Protein AF-A0A950F823-F1 (afdb_monomer)

Mean predicted aligned error: 13.65 Å

Solvent-accessible surface area (backbone atoms only — not comparable to full-atom values): 8788 Å² total; per-residue (Å²): 135,84,80,77,79,85,80,79,83,38,57,44,80,46,80,32,47,92,88,64,83,50,51,63,48,76,45,26,70,55,38,60,72,65,80,38,39,28,33,42,34,31,45,73,69,50,66,72,41,68,63,36,41,48,26,50,70,74,40,31,75,45,75,46,43,57,82,73,57,65,69,62,49,51,51,54,51,51,51,36,40,53,54,42,50,50,54,47,52,54,52,59,74,60,54,69,73,81,23,73,64,78,43,73,66,86,50,73,68,48,52,49,52,54,54,50,51,53,51,46,50,74,70,50,94,69,92,80,88,84,82,78,66,89,90,74,49,57,68,40,58,51,62,57,61,106

pLDDT: mean 82.67, std 14.52, range [34.41, 97.25]

Foldseek 3Di:
DDDDPPPDQQEEEAEDDPVPPDALLNCQVVLQVVNHAYEYEEAPCNCVDPSRVVSQVPRHQYYHHPVGDPVVVVVSRVVSSVVSVVVVVVVVVVPDPPDQLNDDDDDPVSVVLSVVLVCLLVVDDDDDDFDDDPPPCSVSSVSSND

Radius of gyration: 22.49 Å; Cα contacts (8 Å, |Δi|>4): 147; chains: 1; bounding box: 42×29×63 Å

Structure (mmCIF, N/CA/C/O backbone):
data_AF-A0A950F823-F1
#
_entry.id   AF-A0A950F823-F1
#
loop_
_atom_site.group_PDB
_atom_site.id
_atom_site.type_symbol
_atom_site.label_atom_id
_atom_site.label_alt_id
_atom_site.label_comp_id
_atom_site.label_asym_id
_atom_site.label_entity_id
_atom_site.label_seq_id
_atom_site.pdbx_PDB_ins_code
_atom_site.Cartn_x
_atom_site.Cartn_y
_atom_site.Cartn_z
_atom_site.occupancy
_atom_site.B_iso_or_equiv
_atom_site.auth_seq_id
_atom_site.auth_comp_id
_atom_site.auth_asym_id
_atom_site.auth_atom_id
_atom_site.pdbx_PDB_model_num
ATOM 1 N N . MET A 1 1 ? -23.334 15.100 -10.301 1.00 35.81 1 MET A N 1
ATOM 2 C CA . MET A 1 1 ? -21.987 14.500 -10.382 1.00 35.81 1 MET A CA 1
ATOM 3 C C . MET A 1 1 ? -22.032 13.215 -9.588 1.00 35.81 1 MET A C 1
ATOM 5 O O . MET A 1 1 ? -22.107 13.247 -8.369 1.00 35.81 1 MET A O 1
ATOM 9 N N . THR A 1 2 ? -22.208 12.121 -10.315 1.00 34.41 2 THR A N 1
ATOM 10 C CA . THR A 1 2 ? -22.506 10.773 -9.832 1.00 34.41 2 THR A CA 1
ATOM 11 C C . THR A 1 2 ? -21.370 10.231 -8.976 1.00 34.41 2 THR A C 1
ATOM 13 O O . THR A 1 2 ? -20.229 10.167 -9.428 1.00 34.41 2 THR A O 1
ATOM 16 N N . GLY A 1 3 ? -21.706 9.863 -7.739 1.00 36.16 3 GLY A N 1
ATOM 17 C CA . GLY A 1 3 ? -20.819 9.137 -6.845 1.00 36.16 3 GLY A CA 1
ATOM 18 C C . GLY A 1 3 ? -20.442 7.802 -7.472 1.00 36.16 3 GLY A C 1
ATOM 19 O O . GLY A 1 3 ? -21.312 6.991 -7.783 1.00 36.16 3 GLY A O 1
ATOM 20 N N . LEU A 1 4 ? -19.145 7.610 -7.687 1.00 41.28 4 LEU A N 1
ATOM 21 C CA . LEU A 1 4 ? -18.575 6.295 -7.927 1.00 41.28 4 LEU A CA 1
ATOM 22 C C . LEU A 1 4 ? -18.754 5.490 -6.638 1.00 41.28 4 LEU A C 1
ATOM 24 O O . LEU A 1 4 ? -18.226 5.848 -5.588 1.00 41.28 4 LEU A O 1
ATOM 28 N N . ASP A 1 5 ? -19.567 4.446 -6.729 1.00 35.22 5 ASP A N 1
ATOM 29 C CA . ASP A 1 5 ? -19.828 3.475 -5.674 1.00 35.22 5 ASP A CA 1
ATOM 30 C C . ASP A 1 5 ? -18.497 2.817 -5.256 1.00 35.22 5 ASP A C 1
ATOM 32 O O . ASP A 1 5 ? -17.882 2.071 -6.016 1.00 35.22 5 ASP A O 1
ATOM 36 N N . HIS A 1 6 ? -17.996 3.154 -4.064 1.00 46.88 6 HIS A N 1
ATOM 37 C CA . HIS A 1 6 ? -16.664 2.789 -3.554 1.00 46.88 6 HIS A CA 1
ATOM 38 C C . HIS A 1 6 ? -16.568 1.333 -3.053 1.00 46.88 6 HIS A C 1
ATOM 40 O O . HIS A 1 6 ? -15.785 1.014 -2.156 1.00 46.88 6 HIS A O 1
ATOM 46 N N . LYS A 1 7 ? -17.345 0.407 -3.619 1.00 51.09 7 LYS A N 1
ATOM 47 C CA . LYS A 1 7 ? -17.224 -1.018 -3.297 1.00 51.09 7 LYS A CA 1
ATOM 48 C C . LYS A 1 7 ? -16.133 -1.673 -4.146 1.00 51.09 7 LYS A C 1
ATOM 50 O O . LYS A 1 7 ? -16.358 -2.035 -5.293 1.00 51.09 7 LYS A O 1
ATOM 55 N N . GLY A 1 8 ? -14.964 -1.892 -3.540 1.00 58.38 8 GLY A N 1
ATOM 56 C CA . GLY A 1 8 ? -14.107 -3.037 -3.882 1.00 58.38 8 GLY A CA 1
ATOM 57 C C . GLY A 1 8 ? -12.782 -2.761 -4.594 1.00 58.38 8 GLY A C 1
ATOM 58 O O . GLY A 1 8 ? -12.013 -3.702 -4.782 1.00 58.38 8 GLY A O 1
ATOM 59 N N . CYS A 1 9 ? -12.467 -1.517 -4.962 1.00 67.56 9 CYS A N 1
ATOM 60 C CA . CYS A 1 9 ? -11.185 -1.218 -5.605 1.00 67.56 9 CYS A CA 1
ATOM 61 C C . CYS A 1 9 ? -10.135 -0.832 -4.555 1.00 67.56 9 CYS A C 1
ATOM 63 O O . CYS A 1 9 ? -10.069 0.317 -4.128 1.00 67.56 9 CYS A O 1
ATOM 65 N N . HIS A 1 10 ? -9.334 -1.806 -4.114 1.00 86.31 10 HIS A N 1
ATOM 66 C CA . HIS A 1 10 ? -8.292 -1.595 -3.097 1.00 86.31 10 HIS A CA 1
ATOM 67 C C . HIS A 1 10 ? -6.868 -1.604 -3.648 1.00 86.31 10 HIS A C 1
ATOM 69 O O . HIS A 1 10 ? -5.928 -1.296 -2.919 1.00 86.31 10 HIS A O 1
ATOM 75 N N . VAL A 1 11 ? -6.714 -1.971 -4.918 1.00 93.25 11 VAL A N 1
ATOM 76 C CA . VAL A 1 11 ? -5.427 -2.032 -5.606 1.00 93.25 11 VAL A CA 1
ATOM 77 C C . VAL A 1 11 ? -5.525 -1.191 -6.866 1.00 93.25 11 VAL A C 1
ATOM 79 O O . VAL A 1 11 ? -6.487 -1.326 -7.621 1.00 93.25 11 VAL A O 1
ATOM 82 N N . GLY A 1 12 ? -4.547 -0.318 -7.075 1.00 94.06 12 GLY A N 1
ATOM 83 C CA . GLY A 1 12 ? -4.424 0.503 -8.275 1.00 94.06 12 GLY A CA 1
ATOM 84 C C . GLY A 1 12 ? -3.128 0.188 -9.010 1.00 94.06 12 GLY A C 1
ATOM 85 O O . GLY A 1 12 ? -2.104 -0.064 -8.381 1.00 94.06 12 GLY A O 1
ATOM 86 N N . VAL A 1 13 ? -3.157 0.217 -10.341 1.00 94.69 13 VAL A N 1
ATOM 87 C CA . VAL A 1 13 ? -1.950 0.115 -11.172 1.00 94.69 13 VAL A CA 1
ATOM 88 C C . VAL A 1 13 ? -1.763 1.442 -11.894 1.00 94.69 13 VAL A C 1
ATOM 90 O O . VAL A 1 13 ? -2.665 1.889 -12.602 1.00 94.69 13 VAL A O 1
ATOM 93 N N . ALA A 1 14 ? -0.610 2.077 -11.699 1.00 93.94 14 ALA A N 1
ATOM 94 C CA . ALA A 1 14 ? -0.243 3.324 -12.357 1.00 93.94 14 ALA A CA 1
ATOM 95 C C . ALA A 1 14 ? 0.903 3.060 -13.334 1.00 93.94 14 ALA A C 1
ATOM 97 O O . ALA A 1 14 ? 1.951 2.550 -12.941 1.00 93.94 14 ALA A O 1
ATOM 98 N N . VAL A 1 15 ? 0.692 3.392 -14.607 1.00 93.00 15 VAL A N 1
ATOM 99 C CA . VAL A 1 15 ? 1.717 3.273 -15.647 1.00 93.00 15 VAL A CA 1
ATOM 100 C C . VAL A 1 15 ? 2.339 4.638 -15.868 1.00 93.00 15 VAL A C 1
ATOM 102 O O . VAL A 1 15 ? 1.640 5.605 -16.159 1.00 93.00 15 VAL A O 1
ATOM 105 N N . PHE A 1 16 ? 3.653 4.691 -15.736 1.00 91.19 16 PHE A N 1
ATOM 106 C CA . PHE A 1 16 ? 4.484 5.842 -16.012 1.00 91.19 16 PHE A CA 1
ATOM 107 C C . PHE A 1 16 ? 5.342 5.468 -17.213 1.00 91.19 16 PHE A C 1
ATOM 109 O O . PHE A 1 16 ? 6.153 4.548 -17.157 1.00 91.19 16 PHE A O 1
ATOM 116 N N . ASP A 1 17 ? 5.101 6.151 -18.318 1.00 81.94 17 ASP A N 1
ATOM 117 C CA . ASP A 1 17 ? 5.884 6.055 -19.542 1.00 81.94 17 ASP A CA 1
ATOM 118 C C . ASP A 1 17 ? 6.397 7.460 -19.862 1.00 81.94 17 ASP A C 1
ATOM 120 O O . ASP A 1 17 ? 5.790 8.453 -19.447 1.00 81.94 17 ASP A O 1
ATOM 124 N N . ASP A 1 18 ? 7.485 7.559 -20.615 1.00 76.25 18 ASP A N 1
ATOM 125 C CA . ASP A 1 18 ? 8.105 8.828 -21.001 1.00 76.25 18 ASP A CA 1
ATOM 126 C C . ASP A 1 18 ? 7.111 9.728 -21.763 1.00 76.25 18 ASP A C 1
ATOM 128 O O . ASP A 1 18 ? 7.196 10.955 -21.717 1.00 76.25 18 ASP A O 1
ATOM 132 N N . ALA A 1 19 ? 6.106 9.126 -22.408 1.00 74.88 19 ALA A N 1
ATOM 133 C CA . ALA A 1 19 ? 5.021 9.830 -23.084 1.00 74.88 19 ALA A CA 1
ATOM 134 C C . ALA A 1 19 ? 4.005 10.500 -22.136 1.00 74.88 19 ALA A C 1
ATOM 136 O O . ALA A 1 19 ? 3.335 11.452 -22.537 1.00 74.88 19 ALA A O 1
ATOM 137 N N . LEU A 1 20 ? 3.859 10.016 -20.898 1.00 67.75 20 LEU A N 1
ATOM 138 C CA . LEU A 1 20 ? 2.774 10.415 -19.993 1.00 67.75 20 LEU A CA 1
ATOM 139 C C . LEU A 1 20 ? 3.075 11.673 -19.165 1.00 67.75 20 LEU A C 1
ATOM 141 O O . LEU A 1 20 ? 2.185 12.128 -18.452 1.00 67.75 20 LEU A O 1
ATOM 145 N N . GLN A 1 21 ? 4.283 12.250 -19.265 1.00 72.06 21 GLN A N 1
ATOM 146 C CA . GLN A 1 21 ? 4.721 13.460 -18.533 1.00 72.06 21 GLN A CA 1
ATOM 147 C C . GLN A 1 21 ? 4.322 13.475 -17.044 1.00 72.06 21 GLN A C 1
ATOM 149 O O . GLN A 1 21 ? 4.073 14.526 -16.461 1.00 72.06 21 GLN A O 1
ATOM 154 N N . CYS A 1 22 ? 4.225 12.301 -16.429 1.00 79.00 22 CYS A N 1
ATOM 155 C CA . CYS A 1 22 ? 3.872 12.139 -15.034 1.00 79.00 22 CYS A CA 1
ATOM 156 C C . CYS A 1 22 ? 4.851 11.134 -14.453 1.00 79.00 22 CYS A C 1
ATOM 158 O O . CYS A 1 22 ? 5.019 10.036 -14.983 1.00 79.00 22 CYS A O 1
ATOM 160 N N . SER A 1 23 ? 5.535 11.537 -13.393 1.00 86.31 23 SER A N 1
ATOM 161 C CA . SER A 1 23 ? 6.502 10.706 -12.693 1.00 86.31 23 SER A CA 1
ATOM 162 C C . SER A 1 23 ? 5.869 10.041 -11.467 1.00 86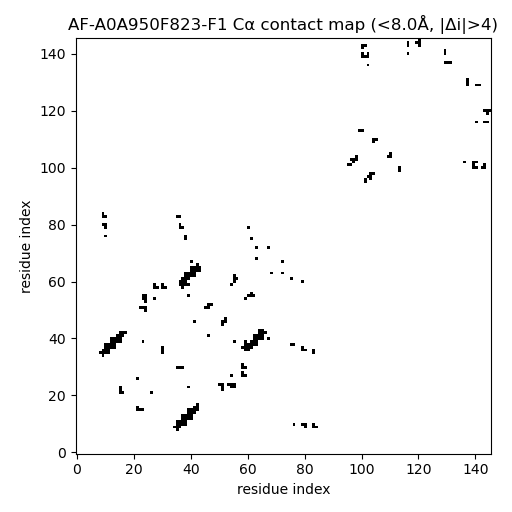.31 23 SER A C 1
ATOM 164 O O . SER A 1 23 ? 4.943 10.589 -10.857 1.00 86.31 23 SER A O 1
ATOM 166 N N . PRO A 1 24 ? 6.417 8.901 -11.009 1.00 89.88 24 PRO A N 1
ATOM 167 C CA . PRO A 1 24 ? 5.964 8.267 -9.774 1.00 89.88 24 PRO A CA 1
ATOM 168 C C . PRO A 1 24 ? 6.004 9.193 -8.551 1.00 89.88 24 PRO A C 1
ATOM 170 O O . PRO A 1 24 ? 5.194 9.040 -7.637 1.00 89.88 24 PRO A O 1
ATOM 173 N N . ASN A 1 25 ? 6.930 10.156 -8.523 1.00 89.75 25 ASN A N 1
ATOM 174 C CA . ASN A 1 25 ? 7.062 11.111 -7.425 1.00 89.75 25 ASN A CA 1
ATOM 175 C C . ASN A 1 25 ? 5.921 12.141 -7.402 1.00 89.75 25 ASN A C 1
ATOM 177 O O . ASN A 1 25 ? 5.402 12.462 -6.337 1.00 89.75 25 ASN A O 1
ATOM 181 N N . GLU A 1 26 ? 5.475 12.620 -8.564 1.00 89.25 26 GLU A N 1
ATOM 182 C CA . GLU A 1 26 ? 4.328 13.535 -8.652 1.00 89.25 26 GLU A CA 1
ATOM 183 C C . GLU A 1 26 ? 3.021 12.843 -8.245 1.00 89.25 26 GLU A C 1
ATOM 185 O O . GLU A 1 26 ? 2.161 13.453 -7.609 1.00 89.25 26 GLU A O 1
ATOM 190 N N . PHE A 1 27 ? 2.892 11.548 -8.547 1.00 90.12 27 PHE A N 1
ATOM 191 C CA . PHE A 1 27 ? 1.717 10.757 -8.180 1.00 90.12 27 PHE A CA 1
ATOM 192 C C . PHE A 1 27 ? 1.727 10.266 -6.721 1.00 90.12 27 PHE A C 1
ATOM 194 O O . PHE A 1 27 ? 0.669 9.951 -6.174 1.00 90.12 27 PHE A O 1
ATOM 201 N N . ALA A 1 28 ? 2.882 10.248 -6.047 1.00 88.31 28 ALA A N 1
ATOM 202 C CA . ALA A 1 28 ? 3.031 9.708 -4.691 1.00 88.31 28 ALA A CA 1
ATOM 203 C C . ALA A 1 28 ? 2.024 10.301 -3.685 1.00 88.31 28 ALA A C 1
ATOM 205 O O . ALA A 1 28 ? 1.406 9.572 -2.909 1.00 88.31 28 ALA A O 1
ATOM 206 N N . GLY A 1 29 ? 1.776 11.614 -3.755 1.00 86.88 29 GLY A N 1
ATOM 207 C CA . GLY A 1 29 ? 0.814 12.280 -2.873 1.00 86.88 29 GLY A CA 1
ATOM 208 C C . GLY A 1 29 ? -0.646 11.873 -3.112 1.00 86.88 29 GLY A C 1
ATOM 209 O O . GLY A 1 29 ? -1.462 11.952 -2.192 1.00 86.88 29 GLY A O 1
ATOM 210 N N . VAL A 1 30 ? -0.991 11.438 -4.327 1.00 86.75 30 VAL A N 1
ATOM 211 C CA . VAL A 1 30 ? -2.308 10.865 -4.649 1.00 86.75 30 VAL A CA 1
ATOM 212 C C . VAL A 1 30 ? -2.382 9.428 -4.143 1.00 86.75 30 VAL A C 1
ATOM 214 O O . VAL A 1 30 ? -3.366 9.063 -3.496 1.00 86.75 30 VAL A O 1
ATOM 217 N N . ALA A 1 31 ? -1.325 8.641 -4.372 1.00 87.25 31 ALA A N 1
ATOM 218 C CA . ALA A 1 31 ? -1.238 7.256 -3.924 1.00 87.25 31 ALA A CA 1
ATOM 219 C C . ALA A 1 31 ? -1.451 7.139 -2.406 1.00 87.25 31 ALA A C 1
ATOM 221 O O . ALA A 1 31 ? -2.329 6.399 -1.960 1.00 87.25 31 ALA A O 1
ATOM 222 N N . GLU A 1 32 ? -0.754 7.954 -1.614 1.00 85.00 32 GLU A N 1
ATOM 223 C CA . GLU A 1 32 ? -0.845 7.943 -0.147 1.00 85.00 32 GLU A CA 1
ATOM 224 C C . GLU A 1 32 ? -2.240 8.299 0.381 1.00 85.00 32 GLU A C 1
ATOM 226 O O . GLU A 1 32 ? -2.733 7.683 1.327 1.00 85.00 32 GLU A O 1
ATOM 231 N N . LYS A 1 33 ? -2.906 9.278 -0.239 1.00 83.69 33 LYS A N 1
ATOM 232 C CA . LYS A 1 33 ? -4.228 9.754 0.204 1.00 83.69 33 LYS A CA 1
ATOM 233 C C . LYS A 1 33 ? -5.371 8.836 -0.214 1.00 83.69 33 LYS A C 1
ATOM 235 O O . LYS A 1 33 ? -6.452 8.927 0.359 1.00 83.69 33 LYS A O 1
ATOM 240 N N . SER A 1 34 ? -5.146 7.972 -1.200 1.00 84.38 34 SER A N 1
ATOM 241 C CA . SER A 1 34 ? -6.187 7.099 -1.748 1.00 84.38 34 SER A CA 1
ATOM 242 C C . SER A 1 34 ? -6.614 5.974 -0.799 1.00 84.38 34 SER A C 1
ATOM 244 O O . SER A 1 34 ? -7.700 5.426 -0.954 1.00 84.38 34 SER A O 1
ATOM 246 N N . GLY A 1 35 ? -5.763 5.592 0.162 1.00 81.69 35 GLY A N 1
ATOM 247 C CA . GLY A 1 35 ? -5.990 4.407 0.996 1.00 81.69 35 GLY A CA 1
ATOM 248 C C . GLY A 1 35 ? -5.919 3.073 0.236 1.00 81.69 35 GLY A C 1
ATOM 249 O O . GLY A 1 35 ? -6.192 2.032 0.833 1.00 81.69 35 GLY A O 1
ATOM 250 N N . MET A 1 36 ? -5.544 3.099 -1.047 1.00 89.75 36 MET A N 1
ATOM 251 C CA . MET A 1 36 ? -5.343 1.934 -1.906 1.00 89.75 36 MET A CA 1
ATOM 252 C C . MET A 1 36 ? -3.871 1.509 -1.906 1.00 89.75 36 MET A C 1
ATOM 254 O O . MET A 1 36 ? -2.971 2.317 -1.682 1.00 89.75 36 MET A O 1
ATOM 258 N N . GLU A 1 37 ? -3.621 0.238 -2.201 1.00 94.12 37 GLU A N 1
ATOM 259 C CA . GLU A 1 37 ? -2.279 -0.277 -2.463 1.00 94.12 37 GLU A CA 1
ATOM 260 C C . GLU A 1 37 ? -1.946 -0.045 -3.947 1.00 94.12 37 GLU A C 1
ATOM 262 O O . GLU A 1 37 ? -2.582 -0.617 -4.834 1.00 94.12 37 GLU A O 1
ATOM 267 N N . TRP A 1 38 ? -0.976 0.824 -4.239 1.00 96.38 38 TRP A N 1
ATOM 268 C CA . TRP A 1 38 ? -0.600 1.163 -5.616 1.00 96.38 38 TRP A CA 1
ATOM 269 C C . TRP A 1 38 ? 0.591 0.351 -6.109 1.00 96.38 38 TRP A C 1
ATOM 271 O O . TRP A 1 38 ? 1.581 0.204 -5.399 1.00 96.38 38 TRP A O 1
ATOM 281 N N . ILE A 1 39 ? 0.525 -0.117 -7.352 1.00 97.19 39 ILE A N 1
ATOM 282 C CA . ILE A 1 39 ? 1.635 -0.756 -8.060 1.00 97.19 39 ILE A CA 1
ATOM 283 C C . ILE A 1 39 ? 2.058 0.160 -9.207 1.00 97.19 39 ILE A C 1
ATOM 285 O O . ILE A 1 39 ? 1.233 0.532 -10.044 1.00 97.19 39 ILE A O 1
ATOM 289 N N . ALA A 1 40 ? 3.335 0.530 -9.245 1.00 96.31 40 ALA A N 1
ATOM 290 C CA . ALA A 1 40 ? 3.884 1.358 -10.314 1.00 96.31 40 ALA A CA 1
ATOM 291 C C . ALA A 1 40 ? 4.419 0.496 -11.463 1.00 96.31 40 ALA A C 1
ATOM 293 O O . ALA A 1 40 ? 5.070 -0.522 -11.245 1.00 96.31 40 ALA A O 1
ATOM 294 N N . ILE A 1 41 ? 4.212 0.934 -12.697 1.00 95.88 41 ILE A N 1
ATOM 295 C CA . ILE A 1 41 ? 4.871 0.388 -13.882 1.00 95.88 41 ILE A CA 1
ATOM 296 C C . ILE A 1 41 ? 5.696 1.519 -14.479 1.00 95.88 41 ILE A C 1
ATOM 298 O O . ILE A 1 41 ? 5.147 2.575 -14.763 1.00 95.88 41 ILE A O 1
ATOM 302 N N . ILE A 1 42 ? 7.003 1.325 -14.617 1.00 94.38 42 ILE A N 1
ATOM 303 C CA . ILE A 1 42 ? 7.956 2.371 -15.013 1.00 94.38 42 ILE A CA 1
ATOM 304 C C . ILE A 1 42 ? 8.845 1.906 -16.174 1.00 94.38 42 ILE A C 1
ATOM 306 O O . ILE A 1 42 ? 8.983 0.702 -16.401 1.00 94.38 42 ILE A O 1
AT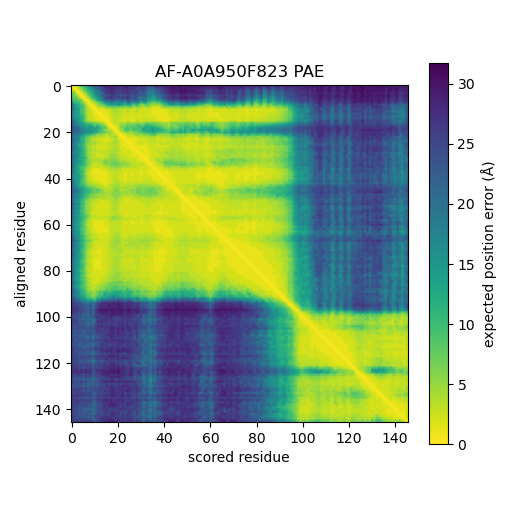OM 310 N N . PRO A 1 43 ? 9.538 2.802 -16.888 1.00 91.88 43 PRO A N 1
ATOM 311 C CA . PRO A 1 43 ? 10.575 2.394 -17.827 1.00 91.88 43 PRO A CA 1
ATOM 312 C C . PRO A 1 43 ? 11.776 1.783 -17.072 1.00 91.88 43 PRO A C 1
ATOM 314 O O . PRO A 1 43 ? 12.037 2.170 -15.928 1.00 91.88 43 PRO A O 1
ATOM 317 N N . PRO A 1 44 ? 12.583 0.892 -17.686 1.00 89.62 44 PRO A N 1
ATOM 318 C CA . PRO A 1 44 ? 13.746 0.263 -17.039 1.00 89.62 44 PRO A CA 1
ATOM 319 C C . PRO A 1 44 ? 14.749 1.237 -16.414 1.00 89.62 44 PRO A C 1
ATOM 321 O O . PRO A 1 44 ? 15.438 0.915 -15.447 1.00 89.62 44 PRO A O 1
ATOM 324 N N . HIS A 1 45 ? 14.858 2.436 -16.982 1.00 87.12 45 HIS A N 1
ATOM 325 C CA . HIS A 1 45 ? 15.770 3.467 -16.507 1.00 87.12 45 HIS A CA 1
ATOM 326 C C . HIS A 1 45 ? 15.157 4.348 -15.404 1.00 87.12 45 HIS A C 1
ATOM 328 O O . HIS A 1 45 ? 15.911 4.994 -14.677 1.00 87.12 45 HIS A O 1
ATOM 334 N N . GLY A 1 46 ? 13.830 4.340 -15.226 1.00 83.38 46 GLY A N 1
ATOM 335 C CA . GLY A 1 46 ? 13.122 5.201 -14.273 1.00 83.38 46 GLY A CA 1
ATOM 336 C C . GLY A 1 46 ? 13.521 4.956 -12.815 1.00 83.38 46 GLY A C 1
ATOM 337 O O . GLY A 1 46 ? 13.620 5.894 -12.032 1.00 83.38 46 GLY A O 1
ATOM 338 N N . ALA A 1 47 ? 13.869 3.716 -12.456 1.00 82.25 47 ALA A N 1
ATOM 339 C CA . ALA A 1 47 ? 14.314 3.371 -11.102 1.00 82.25 47 ALA A CA 1
ATOM 340 C C . ALA A 1 47 ? 15.703 3.932 -10.734 1.00 82.25 47 ALA A C 1
ATOM 342 O O . ALA A 1 47 ? 16.094 3.876 -9.569 1.00 82.25 47 ALA A O 1
ATOM 343 N N . ARG A 1 48 ? 16.474 4.447 -11.705 1.00 87.88 48 ARG A N 1
ATOM 344 C CA . ARG A 1 48 ? 17.803 5.034 -11.451 1.00 87.88 48 ARG A CA 1
ATOM 345 C C . ARG A 1 48 ? 17.718 6.441 -10.871 1.00 87.88 48 ARG A C 1
ATOM 347 O O . ARG A 1 48 ? 18.670 6.886 -10.231 1.00 87.88 48 ARG A O 1
ATOM 354 N N . ASP A 1 49 ? 16.608 7.138 -11.098 1.00 90.25 49 ASP A N 1
ATOM 355 C CA . ASP A 1 49 ? 16.371 8.439 -10.493 1.00 90.25 49 ASP A CA 1
ATOM 356 C C . ASP A 1 49 ? 16.099 8.288 -8.989 1.00 90.25 49 ASP A C 1
ATOM 358 O O . ASP A 1 49 ? 15.273 7.486 -8.550 1.00 90.25 49 ASP A O 1
ATOM 362 N N . ARG A 1 50 ? 16.800 9.081 -8.176 1.00 91.50 50 ARG A N 1
ATOM 363 C CA . ARG A 1 50 ? 16.758 8.951 -6.715 1.00 91.50 50 ARG A CA 1
ATOM 364 C C . ARG A 1 50 ? 15.416 9.392 -6.135 1.00 91.50 50 ARG A C 1
ATOM 366 O O . ARG A 1 50 ? 14.986 8.827 -5.129 1.00 91.50 50 ARG A O 1
ATOM 373 N N . ALA A 1 51 ? 14.773 10.396 -6.731 1.00 90.81 51 ALA A N 1
ATOM 374 C CA . ALA A 1 51 ? 13.460 10.852 -6.284 1.00 90.81 51 ALA A CA 1
ATOM 375 C C . ALA A 1 51 ? 12.395 9.789 -6.581 1.00 90.81 51 ALA A C 1
ATOM 377 O O . ALA A 1 51 ? 11.610 9.436 -5.703 1.00 90.81 51 ALA A O 1
ATOM 378 N N . THR A 1 52 ? 12.453 9.198 -7.771 1.00 92.19 52 THR A N 1
ATOM 379 C CA . THR A 1 52 ? 11.609 8.081 -8.194 1.00 92.19 52 THR A CA 1
ATOM 380 C C . THR A 1 52 ? 11.815 6.861 -7.307 1.00 92.19 52 THR A C 1
ATOM 382 O O . THR A 1 52 ? 10.852 6.364 -6.734 1.00 92.19 52 THR A O 1
ATOM 385 N N . ALA A 1 53 ? 13.057 6.420 -7.091 1.00 92.12 53 ALA A N 1
ATOM 386 C CA . ALA A 1 53 ? 13.356 5.290 -6.210 1.00 92.12 53 ALA A CA 1
ATOM 387 C C . ALA A 1 53 ? 12.826 5.498 -4.781 1.00 92.12 53 ALA A C 1
ATOM 389 O O . ALA A 1 53 ? 12.356 4.554 -4.146 1.00 92.12 53 ALA A O 1
ATOM 390 N N . ARG A 1 54 ? 12.874 6.740 -4.278 1.00 93.38 54 ARG A N 1
ATOM 391 C CA . ARG A 1 54 ? 12.304 7.093 -2.975 1.00 93.38 54 ARG A CA 1
ATOM 392 C C . ARG A 1 54 ? 10.781 7.009 -2.977 1.00 93.38 54 ARG A C 1
ATOM 394 O O . ARG A 1 54 ? 10.231 6.433 -2.051 1.00 93.38 54 ARG A O 1
ATOM 401 N N . ALA A 1 55 ? 10.120 7.548 -3.998 1.00 93.44 55 ALA A N 1
ATOM 402 C CA . ALA A 1 55 ? 8.667 7.480 -4.116 1.00 93.44 55 ALA A CA 1
ATOM 403 C C . ALA A 1 55 ? 8.183 6.025 -4.197 1.00 93.44 55 ALA A C 1
ATOM 405 O O . ALA A 1 55 ? 7.283 5.640 -3.457 1.00 93.44 55 ALA A O 1
ATOM 406 N N . LEU A 1 56 ? 8.829 5.202 -5.031 1.00 94.06 56 LEU A N 1
ATOM 407 C CA . LEU A 1 56 ? 8.516 3.778 -5.188 1.00 94.06 56 LEU A CA 1
ATOM 408 C C . LEU A 1 56 ? 8.611 3.006 -3.869 1.00 94.06 56 LEU A C 1
ATOM 410 O O . LEU A 1 56 ? 7.793 2.127 -3.629 1.00 94.06 56 LEU A O 1
ATOM 414 N N . SER A 1 57 ? 9.577 3.334 -3.006 1.00 92.12 57 SER A N 1
ATOM 415 C CA . SER A 1 57 ? 9.740 2.648 -1.721 1.00 92.12 57 SER A CA 1
ATOM 416 C C . SER A 1 57 ? 8.831 3.173 -0.609 1.00 92.12 57 SER A C 1
ATOM 418 O O . SER A 1 57 ? 8.526 2.418 0.313 1.00 92.12 57 SER A O 1
ATOM 420 N N . SER A 1 58 ? 8.408 4.441 -0.658 1.00 91.06 58 SER A N 1
ATOM 421 C CA . SER A 1 58 ? 7.573 5.043 0.391 1.00 91.06 58 SER A CA 1
ATOM 422 C C . SER A 1 58 ? 6.075 4.967 0.124 1.00 91.06 58 SER A C 1
ATOM 424 O O . SER A 1 58 ? 5.300 4.898 1.075 1.00 91.06 58 SER A O 1
ATOM 426 N N . SER A 1 59 ? 5.667 5.019 -1.143 1.00 92.44 59 SER A N 1
ATOM 427 C CA . SER A 1 59 ? 4.287 5.363 -1.515 1.00 92.44 59 SER A CA 1
ATOM 428 C C . SER A 1 59 ? 3.608 4.298 -2.385 1.00 92.44 59 SER A C 1
ATOM 430 O O . SER A 1 59 ? 2.414 4.407 -2.656 1.00 92.44 59 SER A O 1
ATOM 432 N N . TYR A 1 60 ? 4.339 3.255 -2.792 1.00 95.75 60 TYR A N 1
ATOM 433 C CA . TYR A 1 60 ? 3.832 2.146 -3.603 1.00 95.75 60 TYR A CA 1
ATOM 434 C C . TYR A 1 60 ? 4.058 0.809 -2.892 1.00 95.75 60 TYR A C 1
ATOM 436 O O . TYR A 1 60 ? 4.988 0.645 -2.105 1.00 95.75 60 TYR A O 1
ATOM 444 N N . PHE A 1 61 ? 3.184 -0.153 -3.173 1.00 95.69 61 PHE A N 1
ATOM 445 C CA . PHE A 1 61 ? 3.277 -1.522 -2.675 1.00 95.69 61 PHE A CA 1
ATOM 446 C C . PHE A 1 61 ? 4.378 -2.315 -3.391 1.00 95.69 61 PHE A C 1
ATOM 448 O O . PHE A 1 61 ? 5.131 -3.046 -2.753 1.00 95.69 61 PHE A O 1
ATOM 455 N N . ASP A 1 62 ? 4.457 -2.175 -4.714 1.00 96.19 62 ASP A N 1
ATOM 456 C CA . ASP A 1 62 ? 5.460 -2.817 -5.566 1.00 96.19 62 ASP A CA 1
ATOM 457 C C . ASP A 1 62 ? 5.627 -2.009 -6.863 1.00 96.19 62 ASP A C 1
ATOM 459 O O . ASP A 1 62 ? 4.824 -1.121 -7.172 1.00 96.19 62 ASP A O 1
ATOM 463 N N . TYR A 1 63 ? 6.654 -2.325 -7.647 1.00 96.19 63 TYR A N 1
ATOM 464 C CA . TYR A 1 63 ? 6.851 -1.755 -8.971 1.00 96.19 63 TYR A CA 1
ATOM 465 C C . TYR A 1 63 ? 7.341 -2.785 -9.991 1.00 96.19 63 TYR A C 1
ATOM 467 O O . TYR A 1 63 ? 7.985 -3.784 -9.662 1.00 96.19 63 TYR A O 1
ATOM 475 N N . HIS A 1 64 ? 7.049 -2.519 -11.260 1.00 96.38 64 HIS A N 1
ATOM 476 C CA . HIS A 1 64 ? 7.464 -3.307 -12.418 1.00 96.38 64 HIS A CA 1
ATOM 477 C C . HIS A 1 64 ? 8.095 -2.406 -13.465 1.00 96.38 64 HIS A C 1
ATOM 479 O O . HIS A 1 64 ? 7.766 -1.226 -13.565 1.00 96.38 64 HIS A O 1
ATOM 485 N N . THR A 1 65 ? 8.994 -2.964 -14.264 1.00 94.44 65 THR A N 1
ATOM 486 C CA . THR A 1 65 ? 9.566 -2.264 -15.414 1.00 94.44 65 THR A CA 1
ATOM 487 C C . THR A 1 65 ? 8.873 -2.690 -16.701 1.00 94.44 65 THR A C 1
ATOM 489 O O . THR A 1 65 ? 8.472 -3.843 -16.824 1.00 94.44 65 THR A O 1
ATOM 492 N N . LEU A 1 66 ? 8.775 -1.792 -17.677 1.00 92.06 66 LEU A N 1
ATOM 493 C CA . LEU A 1 66 ? 8.398 -2.129 -19.049 1.00 92.06 66 LEU A CA 1
ATOM 494 C C . LEU A 1 66 ? 9.544 -2.884 -19.761 1.00 92.06 66 LEU A C 1
ATOM 496 O O . LEU A 1 66 ? 10.701 -2.507 -19.580 1.00 92.06 66 LEU A O 1
ATOM 500 N N . PRO A 1 67 ? 9.261 -3.889 -20.611 1.00 94.00 67 PRO A N 1
ATOM 501 C CA . PRO A 1 67 ? 7.960 -4.526 -20.804 1.00 94.00 67 PRO A CA 1
ATOM 502 C C . PRO A 1 67 ? 7.545 -5.331 -19.564 1.00 94.00 67 PRO A C 1
ATOM 504 O O . PRO A 1 67 ? 8.374 -5.958 -18.910 1.00 94.00 67 PRO A O 1
ATOM 507 N N . VAL A 1 68 ? 6.250 -5.305 -19.254 1.00 94.94 68 VAL A N 1
ATOM 508 C CA . VAL A 1 68 ? 5.699 -5.935 -18.048 1.00 94.94 68 VAL A CA 1
ATOM 509 C C . VAL A 1 68 ? 5.701 -7.453 -18.176 1.00 94.94 68 VAL A C 1
ATOM 511 O O . VAL A 1 68 ? 5.198 -8.002 -19.155 1.00 94.94 68 VAL A O 1
ATOM 514 N N . ASP A 1 69 ? 6.183 -8.120 -17.131 1.00 96.62 69 ASP A N 1
ATOM 515 C CA . ASP A 1 69 ? 5.907 -9.532 -16.886 1.00 96.62 69 ASP A CA 1
ATOM 516 C C . ASP A 1 69 ? 4.498 -9.668 -16.286 1.00 96.62 69 ASP A C 1
ATOM 518 O O . ASP A 1 69 ? 4.236 -9.239 -15.157 1.00 96.62 69 ASP A O 1
ATOM 522 N N . ALA A 1 70 ? 3.577 -10.240 -17.063 1.00 95.31 70 ALA A N 1
ATOM 523 C CA . ALA A 1 70 ? 2.182 -10.383 -16.665 1.00 95.31 70 ALA A CA 1
ATOM 524 C C . ALA A 1 70 ? 2.003 -11.298 -15.443 1.00 95.31 70 ALA A C 1
ATOM 526 O O . ALA A 1 70 ? 1.158 -11.013 -14.595 1.00 95.31 70 ALA A O 1
ATOM 527 N N . GLU A 1 71 ? 2.793 -12.367 -15.322 1.00 97.25 71 GLU A N 1
ATOM 528 C CA . GLU A 1 71 ? 2.693 -13.306 -14.202 1.00 97.25 71 GLU A CA 1
ATOM 529 C C . GLU A 1 71 ? 3.183 -12.644 -12.913 1.00 97.25 71 GLU A C 1
ATOM 531 O O . GLU A 1 71 ? 2.489 -12.665 -11.890 1.00 97.25 71 GLU A O 1
ATOM 536 N N . ARG A 1 72 ? 4.323 -11.943 -12.984 1.00 97.00 72 ARG A N 1
ATOM 537 C CA . ARG A 1 72 ? 4.841 -11.164 -11.854 1.00 97.00 72 ARG A CA 1
ATOM 538 C C . ARG A 1 72 ? 3.851 -10.074 -11.440 1.00 97.00 72 ARG A C 1
ATOM 540 O O . ARG A 1 72 ? 3.643 -9.867 -10.246 1.00 97.00 72 ARG A O 1
ATOM 547 N N . LEU A 1 73 ? 3.240 -9.371 -12.397 1.00 96.69 73 LEU A N 1
ATOM 548 C CA . LEU A 1 73 ? 2.264 -8.320 -12.100 1.00 96.69 73 LEU A CA 1
ATOM 549 C C . LEU A 1 73 ? 1.022 -8.886 -11.407 1.00 96.69 73 LEU A C 1
ATOM 551 O O . LEU A 1 73 ? 0.581 -8.326 -10.404 1.00 96.69 73 LEU A O 1
ATOM 555 N N . LEU A 1 74 ? 0.479 -10.002 -11.899 1.00 96.06 74 LEU A N 1
ATOM 556 C CA . LEU A 1 74 ? -0.668 -10.669 -11.279 1.00 96.06 74 LEU A CA 1
ATOM 557 C C . LEU A 1 74 ? -0.361 -11.103 -9.841 1.00 96.06 74 LEU A C 1
ATOM 559 O O . LEU A 1 74 ? -1.207 -10.930 -8.962 1.00 96.06 74 LEU A O 1
ATOM 563 N N . TYR A 1 75 ? 0.853 -11.590 -9.578 1.00 97.25 75 TYR A N 1
ATOM 564 C CA . TYR A 1 75 ? 1.300 -11.920 -8.225 1.00 97.25 75 TYR A CA 1
ATOM 565 C C . TYR A 1 75 ? 1.324 -10.689 -7.308 1.00 97.25 75 TYR A C 1
ATOM 567 O O . TYR A 1 75 ? 0.736 -10.713 -6.223 1.00 97.25 75 TYR A O 1
ATOM 575 N N . SER A 1 76 ? 1.923 -9.581 -7.759 1.00 97.19 76 SER A N 1
ATOM 576 C CA . SER A 1 76 ? 1.946 -8.322 -7.002 1.00 97.19 76 SER A CA 1
ATOM 577 C C . SER A 1 76 ? 0.535 -7.795 -6.726 1.00 97.19 76 SER A C 1
ATOM 579 O O . SER A 1 76 ? 0.245 -7.385 -5.602 1.00 97.19 76 SER A O 1
ATOM 581 N N . VAL A 1 77 ? -0.367 -7.851 -7.714 1.00 95.88 77 VAL A N 1
ATOM 582 C CA . VAL A 1 77 ? -1.777 -7.448 -7.566 1.00 95.88 77 VAL A CA 1
ATOM 583 C C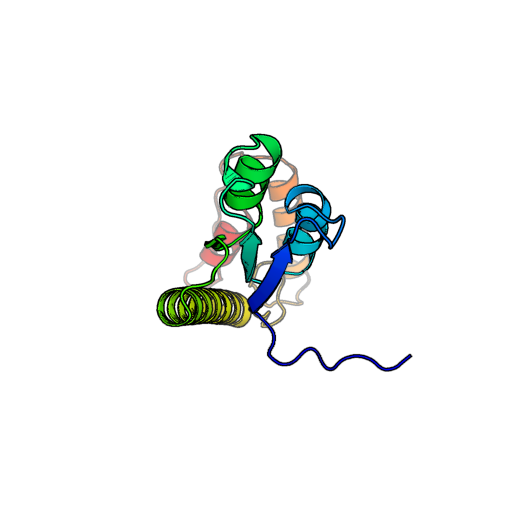 . VAL A 1 77 ? -2.496 -8.328 -6.545 1.00 95.88 77 VAL A C 1
ATOM 585 O O . VAL A 1 77 ? -3.179 -7.803 -5.665 1.00 95.88 77 VAL A O 1
ATOM 588 N N . GLY A 1 78 ? -2.323 -9.651 -6.612 1.00 94.69 78 GLY A N 1
ATOM 589 C CA . GLY A 1 78 ? -2.925 -10.589 -5.662 1.00 94.69 78 GLY A CA 1
ATOM 590 C C . GLY A 1 78 ? -2.467 -10.340 -4.22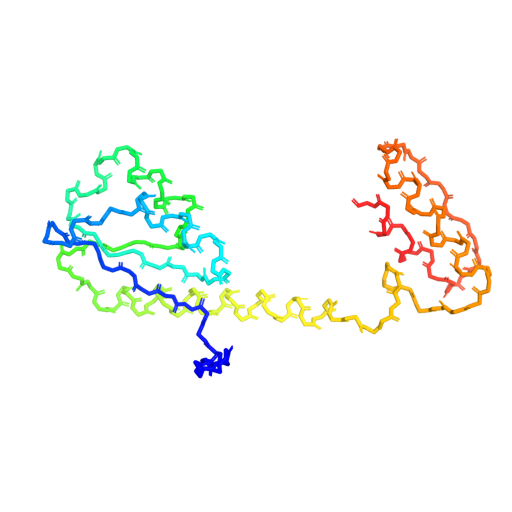4 1.00 94.69 78 GLY A C 1
ATOM 591 O O . GLY A 1 78 ? -3.283 -10.310 -3.301 1.00 94.69 78 GLY A O 1
ATOM 592 N N . HIS A 1 79 ? -1.177 -10.076 -4.028 1.00 95.81 79 HIS A N 1
ATOM 593 C CA . HIS A 1 79 ? -0.618 -9.732 -2.723 1.00 95.81 79 HIS A CA 1
ATOM 594 C C . HIS A 1 79 ? -1.106 -8.389 -2.185 1.00 95.81 79 HIS A C 1
ATOM 596 O O . HIS A 1 79 ? -1.509 -8.307 -1.021 1.00 95.81 79 HIS A O 1
ATOM 602 N N . ALA A 1 80 ? -1.109 -7.352 -3.023 1.00 95.06 80 ALA A N 1
ATOM 603 C CA . ALA A 1 80 ? -1.649 -6.045 -2.669 1.00 95.06 80 ALA A CA 1
ATOM 604 C C . ALA A 1 80 ? -3.125 -6.164 -2.256 1.00 95.06 80 ALA A C 1
ATOM 606 O O . ALA A 1 80 ? -3.546 -5.605 -1.243 1.00 95.06 80 ALA A O 1
ATOM 607 N N . HIS A 1 81 ? -3.900 -6.968 -2.991 1.00 93.25 81 HIS A N 1
ATOM 608 C CA . HIS A 1 81 ? -5.307 -7.208 -2.698 1.00 93.25 81 HIS A CA 1
ATOM 609 C C . HIS A 1 81 ? -5.492 -7.930 -1.360 1.00 93.25 81 HIS A C 1
ATOM 611 O O . HIS A 1 81 ? -6.274 -7.477 -0.524 1.00 93.25 81 HIS A O 1
ATOM 617 N N . GLY A 1 82 ? -4.729 -8.999 -1.113 1.00 90.75 82 GLY A N 1
ATOM 618 C CA . GLY A 1 82 ? -4.747 -9.720 0.161 1.00 90.75 82 GLY A CA 1
ATOM 619 C C . GLY A 1 82 ? -4.394 -8.822 1.350 1.00 90.75 82 GLY A C 1
ATOM 620 O O . GLY A 1 82 ? -5.104 -8.821 2.356 1.00 90.75 82 GLY A O 1
ATOM 621 N N . LYS A 1 83 ? -3.351 -7.991 1.222 1.00 91.12 83 LYS A N 1
ATOM 622 C CA . LYS A 1 83 ? -2.974 -7.000 2.243 1.00 91.12 83 LYS A CA 1
ATOM 623 C C . LYS A 1 83 ? -4.104 -6.007 2.507 1.00 91.12 83 LYS A C 1
ATOM 625 O O . LYS A 1 83 ? -4.409 -5.726 3.668 1.00 91.12 83 LYS A O 1
ATOM 630 N N . ALA A 1 84 ? -4.744 -5.498 1.459 1.00 89.25 84 ALA A N 1
ATOM 631 C CA . ALA A 1 84 ? -5.838 -4.554 1.616 1.00 89.25 84 ALA A CA 1
ATOM 632 C C . ALA A 1 84 ? -7.069 -5.183 2.288 1.00 89.25 84 ALA A C 1
ATOM 634 O O . ALA A 1 84 ? -7.656 -4.563 3.174 1.00 89.25 84 ALA A O 1
ATOM 635 N N . LEU A 1 85 ? -7.420 -6.427 1.943 1.00 86.25 85 LEU A N 1
ATOM 636 C CA . LEU A 1 85 ? -8.493 -7.169 2.612 1.00 86.25 85 LEU A CA 1
ATOM 637 C C . LEU A 1 85 ? -8.190 -7.401 4.094 1.00 86.25 85 LEU A C 1
ATOM 639 O O . LEU A 1 85 ? -9.066 -7.208 4.931 1.00 86.25 85 LEU A O 1
ATOM 643 N N . LEU A 1 86 ? -6.951 -7.758 4.443 1.00 84.62 86 LEU A N 1
ATOM 644 C CA . LEU A 1 86 ? -6.541 -7.903 5.843 1.00 84.62 86 LEU A CA 1
ATOM 645 C C . LEU A 1 86 ? -6.627 -6.574 6.597 1.00 84.62 86 LEU A C 1
ATOM 647 O O . LEU A 1 86 ? -7.144 -6.535 7.711 1.00 84.62 86 LEU A O 1
ATOM 651 N N . ARG A 1 87 ? -6.182 -5.471 5.984 1.00 84.12 87 ARG A N 1
ATOM 652 C CA . ARG A 1 87 ? -6.327 -4.126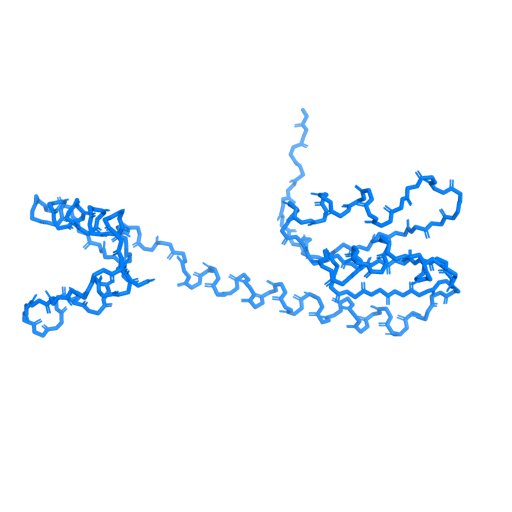 6.557 1.00 84.12 87 ARG A CA 1
ATOM 653 C C . ARG A 1 87 ? -7.796 -3.792 6.808 1.00 84.12 87 ARG A C 1
ATOM 655 O O . ARG A 1 87 ? -8.118 -3.267 7.869 1.00 84.12 87 ARG A O 1
ATOM 662 N N . GLN A 1 88 ? -8.684 -4.122 5.874 1.00 78.50 88 GLN A N 1
ATOM 663 C CA . GLN A 1 88 ? -10.122 -3.939 6.054 1.00 78.50 88 GLN A CA 1
ATOM 664 C C . GLN A 1 88 ? -10.707 -4.844 7.126 1.00 78.50 88 GLN A C 1
ATOM 666 O O . GLN A 1 88 ? -11.510 -4.365 7.909 1.00 78.50 88 GLN A O 1
ATOM 671 N N . ALA A 1 89 ? -10.302 -6.110 7.207 1.00 75.81 89 ALA A N 1
ATOM 672 C CA . ALA A 1 89 ? -10.760 -7.018 8.252 1.00 75.81 89 ALA A CA 1
ATOM 673 C C . ALA A 1 89 ? -10.338 -6.521 9.642 1.00 75.81 89 ALA A C 1
ATOM 675 O O . ALA A 1 89 ? -11.149 -6.514 10.561 1.00 75.81 89 ALA A O 1
ATOM 676 N N . VAL A 1 90 ? -9.106 -6.020 9.789 1.00 73.06 90 VAL A N 1
ATOM 677 C CA . VAL A 1 90 ? -8.651 -5.384 11.033 1.00 73.06 90 VAL A CA 1
ATOM 678 C C . VAL A 1 90 ? -9.468 -4.128 11.332 1.00 73.06 90 VAL A C 1
ATOM 680 O O . VAL A 1 90 ? -9.954 -3.988 12.446 1.00 73.06 90 VAL A O 1
ATOM 683 N N . LEU A 1 91 ? -9.682 -3.242 10.354 1.00 67.06 91 LEU A N 1
ATOM 684 C CA . LEU A 1 91 ? -10.505 -2.040 10.541 1.00 67.06 91 LEU A CA 1
ATOM 685 C C . LEU A 1 91 ? -11.978 -2.365 10.836 1.00 67.06 91 LEU A C 1
ATOM 687 O O . LEU A 1 91 ? -12.590 -1.681 11.644 1.00 67.06 91 LEU A O 1
ATOM 691 N N . ALA A 1 92 ? -12.527 -3.427 10.250 1.00 61.47 92 ALA A N 1
ATOM 692 C CA . ALA A 1 92 ? -13.878 -3.919 10.504 1.00 61.47 92 ALA A CA 1
ATOM 693 C C . ALA A 1 92 ? -13.994 -4.604 11.873 1.00 61.47 92 ALA A C 1
ATOM 695 O O . ALA A 1 92 ? -15.033 -4.530 12.514 1.00 61.47 92 ALA A O 1
ATOM 696 N N . HIS A 1 93 ? -12.925 -5.221 12.376 1.00 56.75 93 HIS A N 1
ATOM 697 C CA . HIS A 1 93 ? -12.842 -5.641 13.778 1.00 56.75 93 HIS A CA 1
ATOM 698 C C . HIS A 1 93 ? -12.636 -4.464 14.742 1.00 56.75 93 HIS A C 1
ATOM 700 O O . HIS A 1 93 ? -12.862 -4.615 15.941 1.00 56.75 93 HIS A O 1
ATOM 706 N N . ILE A 1 94 ? -12.238 -3.302 14.222 1.00 53.97 94 ILE A N 1
ATOM 707 C CA . ILE A 1 94 ? -12.187 -2.022 14.935 1.00 53.97 94 ILE A CA 1
ATOM 708 C C . ILE A 1 94 ? -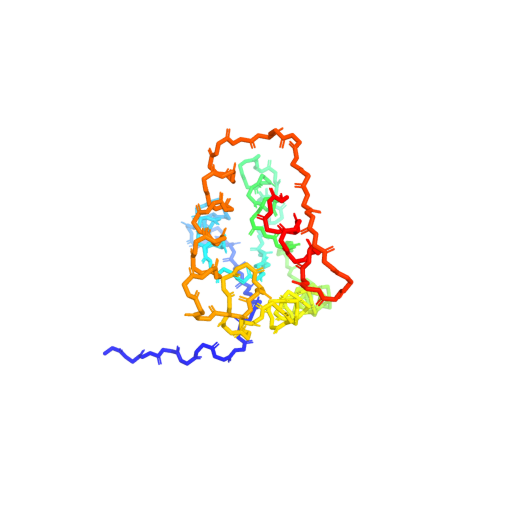13.498 -1.227 14.725 1.00 53.97 94 ILE A C 1
ATOM 710 O O . ILE A 1 94 ? -13.661 -0.177 15.348 1.00 53.97 94 ILE A O 1
ATOM 714 N N . GLU A 1 95 ? -14.468 -1.718 13.928 1.00 45.59 95 GLU A N 1
ATOM 715 C CA . GLU A 1 95 ? -15.757 -1.032 13.768 1.00 45.59 95 GLU A CA 1
ATOM 716 C C . GLU A 1 95 ? -16.416 -0.818 15.138 1.00 45.59 95 GLU A C 1
ATOM 718 O O . GLU A 1 95 ? -16.465 -1.719 15.987 1.00 45.59 95 GLU A O 1
ATOM 723 N N . PRO A 1 96 ? -16.918 0.401 15.375 1.00 46.53 96 PRO A N 1
ATOM 724 C CA . PRO A 1 96 ? -17.332 0.842 16.679 1.00 46.53 96 PRO A CA 1
ATOM 725 C C . PRO A 1 96 ? -18.680 0.200 16.989 1.00 46.53 96 PRO A C 1
ATOM 727 O O . PRO A 1 96 ? -19.733 0.675 16.564 1.00 46.53 96 PRO A O 1
ATOM 730 N N . THR A 1 97 ? -18.701 -0.805 17.858 1.00 47.03 97 THR A N 1
ATOM 731 C CA . THR A 1 97 ? -19.823 -0.901 18.795 1.00 47.03 97 THR A CA 1
ATOM 732 C C . THR A 1 97 ? -19.771 0.371 19.648 1.00 47.03 97 THR A C 1
ATOM 734 O O . THR A 1 97 ? -19.078 0.449 20.655 1.00 47.03 97 THR A O 1
ATOM 737 N N . ALA A 1 98 ? -20.396 1.430 19.120 1.00 49.47 98 ALA A N 1
ATOM 738 C CA . ALA A 1 98 ? -20.121 2.841 19.372 1.00 49.47 98 ALA A CA 1
ATOM 739 C C . ALA A 1 98 ? -20.072 3.213 20.855 1.00 49.47 98 ALA A C 1
ATOM 741 O O . ALA A 1 98 ? -21.059 3.595 21.487 1.00 49.47 98 ALA A O 1
ATOM 742 N N . GLY A 1 99 ? -18.859 3.129 21.376 1.00 57.28 99 GLY A N 1
ATOM 743 C CA . GLY A 1 99 ? -18.456 3.530 22.697 1.00 57.28 99 GLY A CA 1
ATOM 744 C C . GLY A 1 99 ? -17.109 4.235 22.595 1.00 57.28 99 GLY A C 1
ATOM 745 O O . GLY A 1 99 ? -16.242 3.827 21.819 1.00 57.28 99 GLY A O 1
ATOM 746 N N . ARG A 1 100 ? -16.932 5.334 23.331 1.00 67.31 100 ARG A N 1
ATOM 747 C CA . ARG A 1 100 ? -15.671 6.088 23.321 1.00 67.31 100 ARG A CA 1
ATOM 748 C C . ARG A 1 100 ? -14.562 5.166 23.843 1.00 67.31 100 ARG A C 1
ATOM 750 O O . ARG A 1 100 ? -14.748 4.515 24.867 1.00 67.31 100 ARG A O 1
ATOM 757 N N . PHE A 1 101 ? -13.434 5.091 23.135 1.00 76.62 101 PHE A N 1
ATOM 758 C CA . PHE A 1 101 ? -12.302 4.217 23.488 1.00 76.62 101 PHE A CA 1
ATOM 759 C C . PHE A 1 101 ? -12.623 2.708 23.550 1.00 76.62 101 PHE A C 1
ATOM 761 O O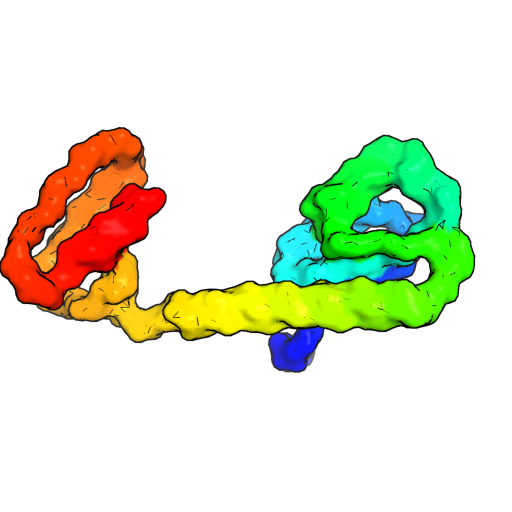 . PHE A 1 101 ? -12.059 1.983 24.367 1.00 76.62 101 PHE A O 1
ATOM 768 N N . GLY A 1 102 ? -13.573 2.228 22.738 1.00 73.25 102 GLY A N 1
ATOM 769 C CA . GLY A 1 102 ? -14.004 0.823 22.768 1.00 73.25 102 GLY A CA 1
ATOM 770 C C . GLY A 1 102 ? -14.837 0.454 24.003 1.00 73.25 10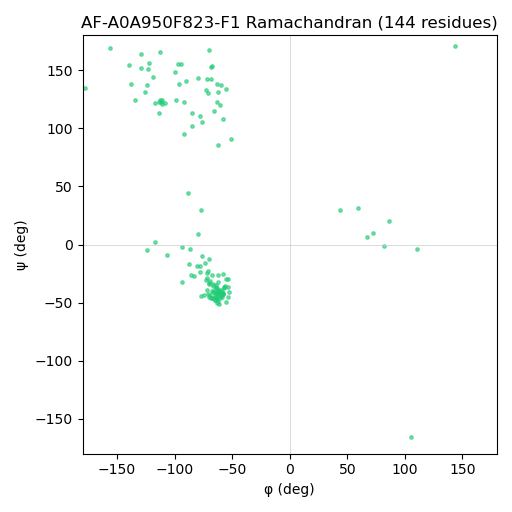2 GLY A C 1
ATOM 771 O O . GLY A 1 102 ? -15.099 -0.722 24.238 1.00 73.25 102 GLY A O 1
ATOM 772 N N . MET A 1 103 ? -15.261 1.444 24.799 1.00 80.38 103 MET A N 1
ATOM 773 C CA . MET A 1 103 ? -16.114 1.271 25.975 1.00 80.38 103 MET A CA 1
ATOM 774 C C . MET A 1 103 ? -17.502 1.862 25.732 1.00 80.38 103 MET A C 1
ATOM 776 O O . MET A 1 103 ? -17.644 3.053 25.454 1.00 80.38 103 MET A O 1
ATOM 780 N N . ILE A 1 104 ? -18.549 1.058 25.903 1.00 80.44 104 ILE A N 1
ATOM 781 C CA . ILE A 1 104 ? -19.940 1.493 25.726 1.00 80.44 104 ILE A CA 1
ATOM 782 C C . ILE A 1 104 ? -20.496 1.975 27.067 1.00 80.44 104 ILE A C 1
ATOM 784 O O . ILE A 1 104 ? -20.541 1.228 28.041 1.00 80.44 104 ILE A O 1
ATOM 788 N N . GLY A 1 105 ? -20.961 3.223 27.126 1.00 76.44 105 GLY A N 1
ATOM 789 C CA . GLY A 1 105 ? -21.585 3.765 28.330 1.00 76.44 105 GLY A CA 1
ATOM 790 C C . GLY A 1 105 ? -22.088 5.192 28.147 1.00 76.44 105 GLY A C 1
ATOM 791 O O . GLY A 1 105 ? -21.388 6.035 27.597 1.00 76.44 105 GLY A O 1
ATOM 792 N N . LYS A 1 106 ? -23.310 5.466 28.621 1.00 76.81 106 LYS A N 1
ATOM 793 C CA . LYS A 1 106 ? -23.951 6.797 28.561 1.00 76.81 106 LYS A CA 1
ATOM 794 C C . LYS A 1 106 ? -24.230 7.405 29.941 1.00 76.81 106 LYS A C 1
ATOM 796 O O . LYS A 1 106 ? -24.820 8.475 30.030 1.00 76.81 106 LYS A O 1
ATOM 801 N N . SER A 1 107 ? -23.845 6.721 31.021 1.00 83.25 107 SER A N 1
ATOM 802 C CA . SER A 1 107 ? -24.046 7.240 32.375 1.00 83.25 107 SER A CA 1
ATOM 803 C C . SER A 1 107 ? -23.146 8.459 32.627 1.00 83.25 107 SER A C 1
ATOM 805 O O . SER A 1 107 ? -22.052 8.534 32.059 1.00 83.25 107 SER A O 1
ATOM 807 N N . PRO A 1 108 ? -23.536 9.390 33.517 1.00 77.19 108 PRO A N 1
ATOM 808 C CA . PRO A 1 108 ? -22.702 10.547 33.850 1.00 77.19 108 PRO A CA 1
ATOM 809 C C . PRO A 1 108 ? -21.283 10.165 34.298 1.00 77.19 108 PRO A C 1
ATOM 811 O O . PRO A 1 108 ? -20.319 10.825 33.924 1.00 77.19 108 PRO A O 1
ATOM 814 N N . LYS A 1 109 ? -21.140 9.049 35.031 1.00 83.81 109 LYS A N 1
ATOM 815 C CA . LYS A 1 109 ? -19.837 8.515 35.460 1.00 83.81 109 LYS A CA 1
ATOM 816 C C . LYS A 1 109 ? -18.966 8.069 34.281 1.00 83.81 109 LYS A C 1
ATOM 818 O O . LYS A 1 109 ? -17.778 8.368 34.264 1.00 83.81 109 LYS A O 1
ATOM 823 N N . MET A 1 110 ? -19.551 7.403 33.282 1.00 85.69 110 MET A N 1
ATOM 824 C CA . MET A 1 110 ? -18.825 6.996 32.071 1.00 85.69 110 MET A CA 1
ATOM 825 C C . MET A 1 110 ? -18.403 8.203 31.230 1.00 85.69 110 MET A C 1
ATOM 827 O O . MET A 1 110 ? -17.278 8.253 30.745 1.00 85.69 110 MET A O 1
ATOM 831 N N . LEU A 1 111 ? -19.270 9.211 31.106 1.00 81.25 111 LEU A N 1
ATOM 832 C CA . LEU A 1 111 ? -18.935 10.449 30.399 1.00 81.25 111 LEU A CA 1
ATOM 833 C C . LEU A 1 111 ? -17.797 11.222 31.089 1.00 81.25 111 LEU A C 1
ATOM 835 O O . LEU A 1 111 ? -16.935 11.768 30.400 1.00 81.25 111 LEU A O 1
ATOM 839 N N . ALA A 1 112 ? -17.764 11.234 32.426 1.00 85.19 112 ALA A N 1
ATOM 840 C CA . ALA A 1 112 ? -16.667 11.819 33.198 1.00 85.19 112 ALA A CA 1
A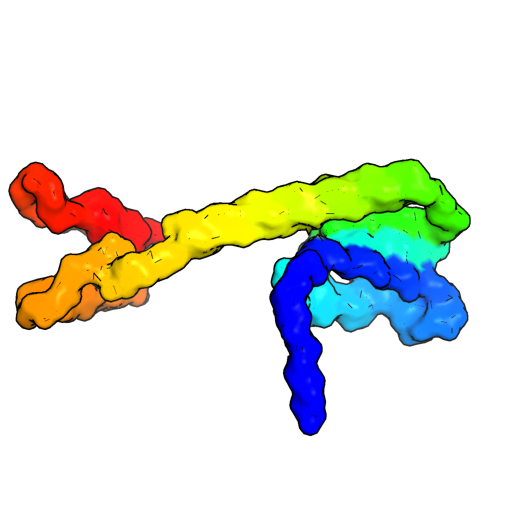TOM 841 C C . ALA A 1 112 ? -15.349 11.056 32.991 1.00 85.19 112 ALA A C 1
ATOM 843 O O . ALA A 1 112 ? -14.344 11.676 32.646 1.00 85.19 112 ALA A O 1
ATOM 844 N N . LEU A 1 113 ? -15.377 9.720 33.094 1.00 86.69 113 LEU A N 1
ATOM 845 C CA . LEU A 1 113 ? -14.224 8.849 32.830 1.00 86.69 113 LEU A CA 1
ATOM 846 C C . LEU A 1 113 ? -13.628 9.115 31.443 1.00 86.69 113 LEU A C 1
ATOM 848 O O . LEU A 1 113 ? -12.421 9.267 31.285 1.00 86.69 113 LEU A O 1
ATOM 852 N N . PHE A 1 114 ? -14.482 9.226 30.429 1.00 86.94 114 PHE A N 1
ATOM 853 C CA . PHE A 1 114 ? -14.060 9.562 29.078 1.00 86.94 114 PHE A CA 1
ATOM 854 C C . PHE A 1 114 ? -13.343 10.912 28.986 1.00 86.94 114 PHE A C 1
ATOM 856 O O . PHE A 1 114 ? -12.351 11.024 28.271 1.00 86.94 114 PHE A O 1
ATOM 863 N N . GLY A 1 115 ? -13.825 11.931 29.700 1.00 84.94 115 GLY A N 1
ATOM 864 C CA . GLY A 1 115 ? -13.163 13.233 29.756 1.00 84.94 115 GLY A CA 1
ATOM 865 C C . GLY A 1 115 ? -11.808 13.187 30.470 1.00 84.94 115 GLY A C 1
ATOM 866 O O . GLY A 1 115 ? -10.883 13.890 30.069 1.00 84.94 115 GLY A O 1
ATOM 867 N N . GLU A 1 116 ? -11.663 12.360 31.505 1.00 87.56 116 GLU A N 1
ATOM 868 C CA . GLU A 1 116 ? -10.388 12.160 32.205 1.00 87.56 116 GLU A CA 1
ATOM 869 C C . GLU A 1 116 ? -9.359 11.454 31.324 1.00 87.56 116 GLU A C 1
ATOM 871 O O . GLU A 1 116 ? -8.230 11.930 31.208 1.00 87.56 116 GLU A O 1
ATOM 876 N N . LEU A 1 117 ? -9.764 10.386 30.632 1.00 86.75 117 LEU A N 1
ATOM 877 C CA . LEU A 1 117 ? -8.903 9.682 29.682 1.00 86.75 117 LEU A CA 1
ATOM 878 C C . LEU A 1 117 ? -8.396 10.623 28.583 1.00 86.75 117 LEU A C 1
ATOM 880 O O . LEU A 1 117 ? -7.204 10.630 28.297 1.00 86.75 117 LEU A O 1
ATOM 884 N N . GLU A 1 118 ? -9.246 11.494 28.027 1.00 86.38 118 GLU A N 1
ATOM 885 C CA . GLU A 1 118 ? -8.800 12.485 27.034 1.00 86.38 118 GLU A CA 1
ATOM 886 C C . GLU A 1 118 ? -7.758 13.461 27.570 1.00 86.38 118 GLU A C 1
ATOM 888 O O . GLU A 1 118 ? -6.816 13.809 26.856 1.00 86.38 118 GLU A O 1
ATOM 893 N N . LYS A 1 119 ? -7.919 13.922 28.814 1.00 85.06 119 LYS A N 1
ATOM 894 C CA . LYS A 1 119 ? -6.946 14.820 29.447 1.00 85.06 119 LYS A CA 1
ATOM 895 C C . LYS A 1 119 ? -5.602 14.125 29.627 1.00 85.06 119 LYS A C 1
ATOM 897 O O . LYS A 1 119 ? -4.577 14.739 29.356 1.00 85.06 119 LYS A O 1
ATOM 902 N N . ILE A 1 120 ? -5.616 12.861 30.042 1.00 86.00 120 ILE A N 1
ATOM 903 C CA . ILE A 1 120 ? -4.415 12.039 30.217 1.00 86.00 120 ILE A CA 1
ATOM 904 C C . ILE A 1 120 ? -3.707 11.840 28.873 1.00 86.00 120 ILE A C 1
ATOM 906 O O . ILE A 1 120 ? -2.526 12.153 28.761 1.00 86.00 120 ILE A O 1
ATOM 910 N N . ILE A 1 121 ? -4.439 11.416 27.839 1.00 84.38 121 ILE A N 1
ATOM 911 C CA . ILE A 1 121 ? -3.898 11.186 26.490 1.00 84.38 121 ILE A CA 1
ATOM 912 C C . ILE A 1 121 ? -3.250 12.463 25.934 1.00 84.38 121 ILE A C 1
ATOM 914 O O . ILE A 1 121 ? -2.154 12.422 25.379 1.00 84.38 121 ILE A O 1
ATOM 918 N N . ARG A 1 122 ? -3.895 13.624 26.117 1.00 85.00 122 ARG A N 1
ATOM 919 C CA . ARG A 1 122 ? -3.341 14.926 25.698 1.00 85.00 122 ARG A CA 1
ATOM 920 C C . ARG A 1 122 ? -2.168 15.388 26.567 1.00 85.00 122 ARG A C 1
ATOM 922 O O . ARG A 1 122 ? -1.319 16.128 26.081 1.00 85.00 122 ARG A O 1
ATOM 929 N N . GLY A 1 123 ? -2.144 14.989 27.837 1.00 79.62 123 GLY A N 1
ATOM 930 C CA . GLY A 1 123 ? -1.159 15.397 28.839 1.00 79.62 123 GLY A CA 1
ATOM 931 C C . GLY A 1 123 ? 0.210 14.725 28.709 1.00 79.62 123 GLY A C 1
ATOM 932 O O . GLY A 1 123 ? 1.156 15.170 29.355 1.00 79.62 123 GLY A O 1
ATOM 933 N N . GLY A 1 124 ? 0.348 13.700 27.860 1.00 71.94 124 GLY A N 1
ATOM 934 C CA . GLY A 1 124 ? 1.629 13.070 27.531 1.00 71.94 124 GLY A CA 1
ATOM 935 C C . GLY A 1 124 ? 1.856 11.700 28.181 1.00 71.94 124 GLY A C 1
ATOM 936 O O . GLY A 1 124 ? 0.939 11.046 28.662 1.00 71.94 124 GLY A O 1
ATOM 937 N N . ARG A 1 125 ? 3.111 11.231 28.157 1.00 70.00 125 ARG A N 1
ATOM 938 C CA . ARG A 1 125 ? 3.505 9.831 28.432 1.00 70.00 125 ARG A CA 1
ATOM 939 C C . ARG A 1 125 ? 3.772 9.522 29.916 1.00 70.00 125 ARG A C 1
ATOM 941 O O . ARG A 1 125 ? 4.776 8.890 30.240 1.00 70.00 125 ARG A O 1
ATOM 948 N N . ALA A 1 126 ? 2.922 9.991 30.825 1.00 80.56 126 ALA A N 1
ATOM 949 C CA . ALA A 1 126 ? 3.044 9.634 32.240 1.00 80.56 126 ALA A CA 1
ATOM 950 C C . ALA A 1 126 ? 2.461 8.227 32.507 1.00 80.56 126 ALA A C 1
ATOM 952 O O . ALA A 1 126 ? 1.442 7.881 31.908 1.00 80.56 126 ALA A O 1
ATOM 953 N N . PRO A 1 127 ? 3.053 7.411 33.401 1.00 83.00 127 PRO A N 1
ATOM 954 C CA . PRO A 1 127 ? 2.443 6.157 33.842 1.00 83.00 127 PRO A CA 1
ATOM 955 C C . PRO A 1 127 ? 1.081 6.394 34.512 1.00 83.00 127 PRO A C 1
ATOM 957 O O . PRO A 1 127 ? 0.944 7.301 35.332 1.00 83.00 127 PRO A O 1
ATOM 960 N N . VAL A 1 128 ? 0.089 5.555 34.200 1.00 83.44 128 VAL A N 1
ATOM 961 C CA . VAL A 1 128 ? -1.280 5.656 34.736 1.00 83.44 128 VAL A CA 1
ATOM 962 C C . VAL A 1 128 ? -1.673 4.347 35.406 1.00 83.44 128 VAL A C 1
ATOM 964 O O . VAL A 1 128 ? -1.418 3.268 34.874 1.00 83.44 128 VAL A O 1
ATOM 967 N N . PHE A 1 129 ? -2.319 4.441 36.568 1.00 88.31 129 PHE A N 1
ATOM 968 C CA . PHE A 1 129 ? -2.852 3.293 37.294 1.00 88.31 129 PHE A CA 1
ATOM 969 C C . PHE A 1 129 ? -4.381 3.281 37.220 1.00 88.31 129 PHE A C 1
ATOM 971 O O . PHE A 1 129 ? -5.031 4.240 37.630 1.00 88.31 129 PHE A O 1
ATOM 978 N N . ILE A 1 130 ? -4.953 2.198 36.690 1.00 87.75 130 ILE A N 1
ATOM 979 C CA . ILE A 1 130 ? -6.399 2.049 36.479 1.00 87.75 130 ILE A CA 1
ATOM 980 C C . ILE A 1 130 ? -6.933 0.995 37.450 1.00 87.75 130 ILE A C 1
ATOM 982 O O . ILE A 1 130 ? -6.515 -0.162 37.414 1.00 87.75 130 ILE A O 1
ATOM 986 N N . THR A 1 131 ? -7.880 1.383 38.303 1.00 90.62 131 THR A N 1
ATOM 987 C CA . THR A 1 131 ? -8.477 0.519 39.334 1.00 90.62 131 THR A CA 1
ATOM 988 C C . THR A 1 131 ? -9.948 0.223 39.056 1.00 90.62 131 THR A C 1
ATOM 990 O O . THR A 1 131 ? -10.575 0.826 38.188 1.00 90.62 131 THR A O 1
ATOM 993 N N . GLY A 1 132 ? -10.492 -0.776 39.754 1.00 88.31 132 GLY A N 1
ATOM 994 C CA . GLY A 1 132 ? -11.871 -1.239 39.590 1.00 88.31 132 GLY A CA 1
ATOM 995 C C . GLY A 1 132 ? -11.997 -2.752 39.750 1.00 88.31 132 GLY A C 1
ATOM 996 O O . GLY A 1 132 ? -10.998 -3.473 39.788 1.00 88.31 132 GLY A O 1
ATOM 997 N N . GLU A 1 133 ? -13.227 -3.242 39.812 1.00 91.00 133 GLU A N 1
ATOM 998 C CA . GLU A 1 133 ? -13.540 -4.667 39.961 1.00 91.00 133 GLU A CA 1
ATOM 999 C C . GLU A 1 133 ? -13.199 -5.479 38.699 1.00 91.00 133 GLU A C 1
ATOM 1001 O O . GLU A 1 133 ? -12.885 -4.931 37.635 1.00 91.00 133 GLU A O 1
ATOM 1006 N N . SER A 1 134 ? -13.191 -6.808 38.805 1.00 88.19 134 SER A N 1
ATOM 1007 C CA . SER A 1 134 ? -12.969 -7.669 37.638 1.00 88.19 134 SER A CA 1
ATOM 1008 C C . SER A 1 134 ? -14.092 -7.480 36.610 1.00 88.19 134 SER A C 1
ATOM 1010 O O . SER A 1 134 ? -15.255 -7.360 36.978 1.00 88.19 134 SER A O 1
ATOM 1012 N N . GLY A 1 135 ? -13.751 -7.417 35.321 1.00 83.19 135 GLY A N 1
ATOM 1013 C CA . GLY A 1 135 ? -14.736 -7.294 34.238 1.00 83.19 135 GLY A CA 1
ATOM 1014 C C . GLY A 1 135 ? -15.279 -5.886 33.944 1.00 83.19 135 GLY A C 1
ATOM 1015 O O . GLY A 1 135 ? -16.026 -5.733 32.986 1.00 83.19 135 GLY A O 1
ATOM 1016 N N . VAL A 1 136 ? -14.877 -4.832 34.669 1.00 86.19 136 VAL A N 1
ATOM 1017 C CA . VAL A 1 136 ? -15.396 -3.454 34.447 1.00 86.19 136 VAL A CA 1
ATOM 1018 C C . VAL A 1 136 ? -14.757 -2.697 33.268 1.00 86.19 136 VAL A C 1
ATOM 1020 O O . VAL A 1 136 ? -14.965 -1.498 33.117 1.00 86.19 136 VAL A O 1
ATOM 1023 N N . GLY A 1 137 ? -13.946 -3.365 32.441 1.00 83.69 137 GLY A N 1
ATOM 1024 C CA . GLY A 1 137 ? -13.337 -2.749 31.252 1.00 83.69 137 GLY A CA 1
ATOM 1025 C C . GLY A 1 137 ? -12.016 -1.998 31.482 1.00 83.69 137 GLY A C 1
ATOM 1026 O O . GLY A 1 137 ? -11.622 -1.198 30.638 1.00 83.69 137 GLY A O 1
ATOM 1027 N N . LYS A 1 138 ? -11.283 -2.267 32.575 1.00 90.50 138 LYS A N 1
ATOM 1028 C CA . LYS A 1 138 ? -9.978 -1.622 32.865 1.00 90.50 138 LYS A CA 1
ATOM 1029 C C . LYS A 1 138 ? -8.943 -1.786 31.745 1.00 90.50 138 LYS A C 1
ATOM 1031 O O . LYS A 1 138 ? -8.179 -0.868 31.476 1.00 90.50 138 LYS A O 1
ATOM 1036 N N . GLU A 1 139 ? -8.938 -2.932 31.068 1.00 87.00 139 GLU A N 1
ATOM 1037 C CA . GLU A 1 139 ? -8.041 -3.184 29.932 1.00 87.00 139 GLU A CA 1
ATOM 1038 C C . GLU A 1 139 ? -8.384 -2.339 28.701 1.00 87.00 139 GLU A C 1
ATOM 1040 O O . GLU A 1 139 ? -7.503 -1.993 27.918 1.00 87.00 139 GLU A O 1
ATOM 1045 N N . LEU A 1 140 ? -9.665 -2.012 28.507 1.00 85.25 140 LEU A N 1
ATOM 1046 C CA . LEU A 1 140 ? -10.100 -1.119 27.433 1.00 85.25 140 LEU A CA 1
ATOM 1047 C C . LEU A 1 140 ? -9.659 0.314 27.742 1.00 85.25 140 LEU A C 1
ATOM 1049 O O . LEU A 1 140 ? -9.104 0.983 26.878 1.00 85.25 140 LEU A O 1
ATOM 1053 N N . ALA A 1 141 ? -9.801 0.746 28.998 1.00 84.38 141 ALA A N 1
ATOM 1054 C CA . ALA A 1 141 ? -9.283 2.033 29.452 1.00 84.38 141 ALA A CA 1
ATOM 1055 C C . ALA A 1 141 ? -7.746 2.126 29.342 1.00 84.38 141 ALA A C 1
ATOM 1057 O O . ALA A 1 141 ? -7.233 3.162 28.937 1.00 84.38 141 ALA A O 1
ATOM 1058 N N . ALA A 1 142 ? -7.003 1.049 29.625 1.00 86.75 142 ALA A N 1
ATOM 1059 C CA . ALA A 1 142 ? -5.547 1.021 29.446 1.00 86.75 142 ALA A CA 1
ATOM 1060 C C . ALA A 1 142 ? -5.141 1.146 27.968 1.00 86.75 142 ALA A C 1
ATOM 1062 O O . ALA A 1 142 ? -4.259 1.935 27.639 1.00 86.75 142 ALA A O 1
ATOM 1063 N N . ARG A 1 143 ? -5.832 0.423 27.073 1.00 83.12 143 ARG A N 1
ATOM 1064 C CA . ARG A 1 143 ? -5.657 0.537 25.614 1.00 83.12 143 ARG A CA 1
ATOM 1065 C C . ARG A 1 143 ? -5.998 1.921 25.069 1.00 83.12 143 ARG A C 1
ATOM 1067 O O . ARG A 1 143 ? -5.482 2.287 24.030 1.00 83.12 143 ARG A O 1
ATOM 1074 N N . ALA A 1 144 ? -6.863 2.671 25.745 1.00 79.75 144 ALA A N 1
ATOM 1075 C CA . ALA A 1 144 ? -7.190 4.039 25.359 1.00 79.75 144 ALA A CA 1
ATOM 1076 C C . ALA A 1 144 ? -6.029 5.017 25.590 1.00 79.75 144 ALA A C 1
ATOM 1078 O O . ALA A 1 144 ? -5.913 6.008 24.877 1.00 79.75 144 ALA A O 1
ATOM 1079 N N . VAL A 1 145 ? -5.227 4.770 26.631 1.00 79.50 145 VAL A N 1
ATOM 1080 C CA . VAL A 1 145 ? -4.135 5.653 27.069 1.00 79.50 145 VAL A CA 1
ATOM 1081 C C . VAL A 1 145 ? -2.829 5.374 26.317 1.00 79.50 145 VAL A C 1
ATOM 1083 O O . VAL A 1 145 ? -1.994 6.273 26.217 1.00 79.50 145 VAL A O 1
ATOM 1086 N N . HIS A 1 146 ? -2.643 4.149 25.821 1.00 74.94 146 HIS A N 1
ATOM 1087 C CA . HIS A 1 146 ? -1.454 3.721 25.079 1.00 74.94 146 HIS A CA 1
ATOM 1088 C C . HIS A 1 146 ? -1.594 3.975 23.577 1.00 74.94 146 HIS A C 1
ATOM 1090 O O . HIS A 1 146 ? -0.630 4.521 22.994 1.00 74.94 146 HIS A O 1
#

Secondary structure (DSSP, 8-state):
------SS--EEEEE--GGG---HHHHHHHHHHT-SEEEEEE-TTGGGSHHHHHHHHHH-SEEEESSP-HHHHHHHHHHHHHHHHHHHHHHHHT---S-GGG----SHHHHHHHHHHHHHHHH-S--------TTSSHHHHHHHH-

Nearest PDB structures (foldseek):
  5m7p-assembly1_B  TM=5.614E-01  e=1.064E-03  Brucella abortus str. 2308 A
  7y19-assembly1_A  TM=8.294E-01  e=2.385E-02  Vibrio vulnificus CMCP6
  6swl-assembly2_B  TM=7.578E-01  e=1.278E-01  Geobacillus stearothermophilus
  1gyr-assembly3_C  TM=6.550E-01  e=1.537E+00  Candida tropicalis
  5lbx-assembly1_B  TM=6.433E-01  e=1.636E+00  Candida tropicalis

Sequence (146 aa):
MTGLDHKGCHVGVAVFDDALQCSPNEFAGVAEKSGMEWIAIIPPHGARDRATARALSSSYFDYHTLPVDAERLLYSVGHAHGKALLRQAVLAHIEPTAGRFGMIGKSPKMLALFGELEKIIRGGRAPVFITGESGVGKELAARAVH